Protein AF-A0A353PC14-F1 (afdb_monomer)

Structure (mmCIF, N/CA/C/O backbone):
data_AF-A0A353PC14-F1
#
_entry.id   AF-A0A353PC14-F1
#
loop_
_atom_site.group_PDB
_atom_site.id
_atom_site.type_symbol
_atom_site.label_atom_id
_atom_site.label_alt_id
_atom_site.label_comp_id
_atom_site.label_asym_id
_atom_site.label_entity_id
_atom_site.label_seq_id
_atom_site.pdbx_PDB_ins_code
_atom_site.Cartn_x
_atom_site.Cartn_y
_atom_site.Cartn_z
_atom_site.occupancy
_atom_site.B_iso_or_equiv
_atom_site.auth_seq_id
_atom_site.auth_comp_id
_atom_site.auth_asym_id
_atom_site.auth_atom_id
_atom_site.pdbx_PDB_model_num
ATOM 1 N N . MET A 1 1 ? 17.317 16.611 39.623 1.00 46.31 1 MET A N 1
ATOM 2 C CA . MET A 1 1 ? 16.912 15.231 39.286 1.00 46.31 1 MET A CA 1
ATOM 3 C C . MET A 1 1 ? 15.659 14.945 40.092 1.00 46.31 1 MET A C 1
ATOM 5 O O . MET A 1 1 ? 15.742 15.103 41.296 1.00 46.31 1 MET A O 1
ATOM 9 N N . GLU A 1 2 ? 14.471 14.675 39.567 1.00 45.97 2 GLU A N 1
ATOM 10 C CA . GLU A 1 2 ? 13.959 14.410 38.219 1.00 45.97 2 GLU A CA 1
ATOM 11 C C . GLU A 1 2 ? 12.510 14.928 38.200 1.00 45.97 2 GLU A C 1
ATOM 13 O O . GLU A 1 2 ? 11.785 14.771 39.181 1.00 45.97 2 GLU A O 1
ATOM 18 N N . GLY A 1 3 ? 12.101 15.589 37.115 1.00 48.00 3 GLY A N 1
ATOM 19 C CA . GLY A 1 3 ? 10.699 15.928 36.900 1.00 48.00 3 GLY A CA 1
ATOM 20 C C . GLY A 1 3 ? 9.946 14.643 36.592 1.00 48.00 3 GLY A C 1
ATOM 21 O O . GLY A 1 3 ? 10.230 13.997 35.584 1.00 48.00 3 GLY A O 1
ATOM 22 N N . THR A 1 4 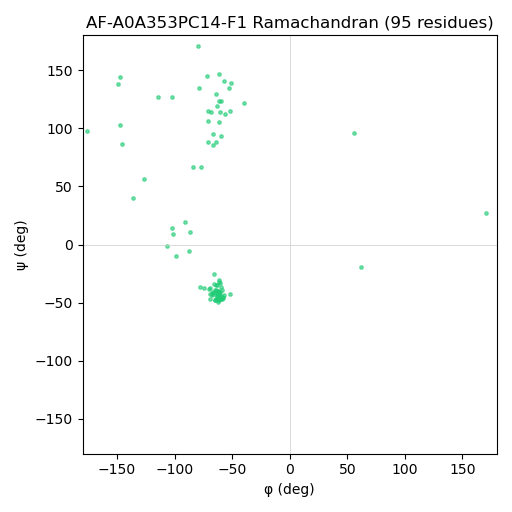? 9.026 14.250 37.467 1.00 54.91 4 THR A N 1
ATOM 23 C CA . THR A 1 4 ? 8.111 13.143 37.204 1.00 54.91 4 THR A CA 1
ATOM 24 C C . THR A 1 4 ? 7.284 13.512 35.985 1.00 54.91 4 THR A C 1
ATOM 26 O O . THR A 1 4 ? 6.419 14.383 36.052 1.00 54.91 4 THR A O 1
ATOM 29 N N . GLY A 1 5 ? 7.610 12.882 34.856 1.00 55.59 5 GLY A N 1
ATOM 30 C CA . GLY A 1 5 ? 6.820 12.924 33.640 1.00 55.59 5 GLY A CA 1
ATOM 31 C C . GLY A 1 5 ? 5.442 12.357 33.936 1.00 55.59 5 GLY A C 1
ATOM 32 O O . GLY A 1 5 ? 5.234 11.147 33.887 1.00 55.59 5 GLY A O 1
ATOM 33 N N . GLU A 1 6 ? 4.516 13.245 34.275 1.00 51.66 6 GLU A N 1
ATOM 34 C CA . GLU A 1 6 ? 3.087 12.987 34.271 1.00 51.66 6 GLU A CA 1
ATOM 35 C C . GLU A 1 6 ? 2.701 12.707 32.814 1.00 51.66 6 GLU A C 1
ATOM 37 O O . GLU A 1 6 ? 2.411 13.599 32.020 1.00 51.66 6 GLU A O 1
ATOM 42 N N . MET A 1 7 ? 2.808 11.439 32.420 1.00 54.22 7 MET A N 1
ATOM 43 C CA . MET A 1 7 ? 2.199 10.955 31.191 1.00 54.22 7 MET A CA 1
ATOM 44 C C . MET A 1 7 ? 0.689 11.130 31.378 1.00 54.22 7 MET A C 1
ATOM 46 O O . MET A 1 7 ? 0.159 10.537 32.322 1.00 54.22 7 MET A O 1
ATOM 50 N N . PRO A 1 8 ? -0.015 11.920 30.544 1.00 58.62 8 PRO A N 1
ATOM 51 C CA . PRO A 1 8 ? -1.453 12.084 30.684 1.00 58.62 8 PRO A CA 1
ATOM 52 C C . PRO A 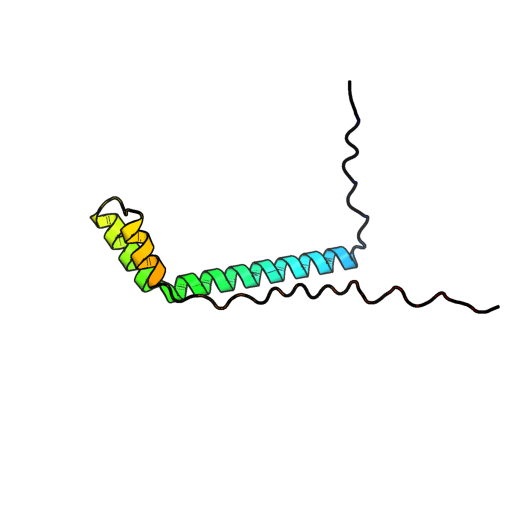1 8 ? -2.103 10.703 30.618 1.00 58.62 8 PRO A C 1
ATOM 54 O O . PRO A 1 8 ? -2.046 10.008 29.599 1.00 58.62 8 PRO A O 1
ATOM 57 N N . THR A 1 9 ? -2.669 10.280 31.746 1.00 61.44 9 THR A N 1
ATOM 58 C CA . THR A 1 9 ? -3.432 9.046 31.848 1.00 61.44 9 THR A CA 1
ATOM 59 C C . THR A 1 9 ? -4.594 9.153 30.876 1.00 61.44 9 THR A C 1
ATOM 61 O O . THR A 1 9 ? -5.359 10.117 30.880 1.00 61.44 9 THR A O 1
ATOM 64 N N . ARG A 1 10 ? -4.668 8.167 29.977 1.00 55.66 10 ARG A N 1
ATOM 65 C CA . ARG A 1 10 ? -5.754 7.978 29.013 1.00 55.66 10 ARG A CA 1
ATOM 66 C C . ARG A 1 10 ? -7.087 8.295 29.703 1.00 55.66 10 ARG A C 1
ATOM 68 O O . ARG A 1 10 ? -7.389 7.674 30.721 1.00 55.66 10 ARG A O 1
ATOM 75 N N . LEU A 1 11 ? -7.845 9.263 29.173 1.00 60.53 11 LEU A N 1
ATOM 76 C CA . LEU A 1 11 ? -9.151 9.626 29.730 1.00 60.53 11 LEU A CA 1
ATOM 77 C C . LEU A 1 11 ? -10.005 8.355 29.891 1.00 60.53 11 LEU A C 1
ATOM 79 O O . LEU A 1 11 ? -9.974 7.510 28.992 1.00 60.53 11 LEU A O 1
ATOM 83 N N . PRO A 1 12 ? -10.755 8.196 30.995 1.00 60.66 12 PRO A N 1
ATOM 84 C CA . PRO A 1 12 ? -11.637 7.052 31.181 1.00 60.66 12 PRO A CA 1
ATOM 85 C C . PRO A 1 12 ? -12.773 7.135 30.156 1.00 60.66 12 PRO A C 1
ATOM 87 O O . PRO A 1 12 ? -13.756 7.852 30.335 1.00 60.66 12 PRO A O 1
ATOM 90 N N . VAL A 1 13 ? -12.600 6.447 29.031 1.00 62.72 13 VAL A N 1
ATOM 91 C CA . VAL A 1 13 ? -13.608 6.333 27.978 1.00 62.72 13 VAL A CA 1
ATOM 92 C C . VAL A 1 13 ? -14.636 5.293 28.430 1.00 62.72 13 VAL A C 1
ATOM 94 O O . VAL A 1 13 ? -14.245 4.236 28.922 1.00 62.72 13 VAL A O 1
ATOM 97 N N . SER A 1 14 ? -15.938 5.566 28.290 1.00 75.75 14 SER A N 1
ATOM 98 C CA . SER A 1 14 ? -16.956 4.539 28.560 1.00 75.75 14 SER A CA 1
ATOM 99 C C . SER A 1 14 ? -16.769 3.350 27.612 1.00 75.75 14 SER A C 1
ATOM 101 O O . SER A 1 14 ? -16.381 3.553 26.460 1.00 75.75 14 SER A O 1
ATOM 103 N N . GLU A 1 15 ? -17.069 2.126 28.060 1.00 75.81 15 GLU A N 1
ATOM 104 C CA . GLU A 1 15 ? -16.933 0.906 27.239 1.00 75.81 15 GLU A CA 1
ATOM 105 C C . GLU A 1 15 ? -17.649 1.044 25.888 1.00 75.81 15 GLU A C 1
ATOM 107 O O . GLU A 1 15 ? -17.065 0.775 24.843 1.00 75.81 15 GLU A O 1
ATOM 112 N N . GLN A 1 16 ? -18.856 1.617 25.892 1.00 78.56 16 GLN A N 1
ATOM 113 C CA . GLN A 1 16 ? -19.623 1.912 24.679 1.00 78.56 16 GLN A CA 1
ATOM 114 C C . GLN A 1 16 ? -18.892 2.864 23.716 1.00 78.56 16 GLN A C 1
ATOM 116 O O . GLN A 1 16 ? -19.024 2.765 22.498 1.00 78.56 16 GLN A O 1
ATOM 121 N N . THR A 1 17 ? -18.151 3.841 24.236 1.00 82.31 17 THR A N 1
ATOM 122 C CA . THR A 1 17 ? -17.398 4.778 23.393 1.00 82.31 17 THR A CA 1
ATOM 123 C C . THR A 1 17 ? -16.121 4.130 22.870 1.00 82.31 17 THR A C 1
ATOM 125 O O . THR A 1 17 ? -15.764 4.368 21.720 1.00 82.31 17 THR A O 1
ATOM 128 N N . ALA A 1 18 ? -15.460 3.294 23.676 1.00 83.75 18 ALA A N 1
ATOM 129 C CA . ALA A 1 18 ? -14.303 2.517 23.244 1.00 83.75 18 ALA A CA 1
ATOM 130 C C . ALA A 1 18 ? -14.672 1.555 22.101 1.00 83.75 18 ALA A C 1
ATOM 132 O O . ALA A 1 18 ? -14.029 1.591 21.056 1.00 83.75 18 ALA A O 1
ATOM 133 N N . GLU A 1 19 ? -15.772 0.810 22.235 1.00 86.69 19 GLU A N 1
ATOM 134 C CA . GLU A 1 19 ? -16.282 -0.094 21.193 1.00 86.69 19 GLU A CA 1
ATOM 135 C C . GLU A 1 19 ? -16.571 0.652 19.879 1.00 86.69 19 GLU A C 1
ATOM 137 O O . GLU A 1 19 ? -16.108 0.260 18.809 1.00 86.69 19 GLU A O 1
ATOM 142 N N . ARG A 1 20 ? -17.235 1.814 19.955 1.00 89.00 20 ARG A N 1
ATOM 143 C CA . ARG A 1 20 ? -17.505 2.663 18.779 1.00 89.00 20 ARG A CA 1
ATO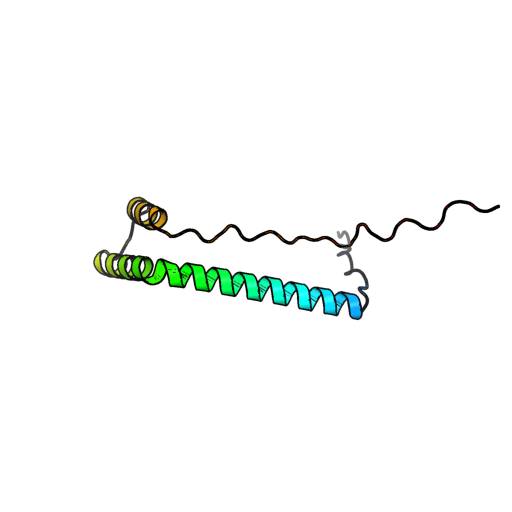M 144 C C . ARG A 1 20 ? -16.235 3.192 18.109 1.00 89.00 20 ARG A C 1
ATOM 146 O O . ARG A 1 20 ? -16.225 3.391 16.891 1.00 89.00 20 ARG A O 1
ATOM 153 N N . ILE A 1 21 ? -15.193 3.483 18.889 1.00 89.75 21 ILE A N 1
ATOM 154 C CA . ILE A 1 21 ? -13.893 3.907 18.356 1.00 89.75 21 ILE A CA 1
ATOM 155 C C . ILE A 1 21 ? -13.231 2.733 17.640 1.00 89.75 21 ILE A C 1
ATOM 157 O O . ILE A 1 21 ? -12.800 2.903 16.500 1.00 89.75 21 ILE A O 1
ATOM 161 N N . ASP A 1 22 ? -13.205 1.552 18.253 1.00 90.25 22 ASP A N 1
ATOM 162 C CA . ASP A 1 22 ? -12.598 0.360 17.661 1.00 90.25 22 ASP A CA 1
ATOM 163 C C . ASP A 1 22 ? -13.279 -0.018 16.340 1.00 90.25 22 ASP A C 1
ATOM 165 O O . ASP A 1 22 ? -12.603 -0.247 15.335 1.00 90.25 22 ASP A O 1
ATOM 169 N N . GLU A 1 23 ? -14.612 0.022 16.282 1.00 93.25 23 GLU A N 1
ATOM 170 C CA . GLU A 1 23 ? -15.370 -0.178 15.042 1.00 93.25 23 GLU A CA 1
ATOM 171 C C . GLU A 1 23 ? -15.032 0.862 13.964 1.00 93.25 23 GLU A C 1
ATOM 173 O O . GLU A 1 23 ? -14.929 0.544 12.773 1.00 93.25 23 GLU A O 1
ATOM 178 N N . ALA A 1 24 ? -14.872 2.130 14.353 1.00 92.56 24 ALA A N 1
ATOM 179 C CA . ALA A 1 24 ? -14.507 3.191 13.422 1.00 92.56 24 ALA A CA 1
ATOM 180 C C . ALA A 1 24 ? -13.094 2.997 12.867 1.00 92.56 24 ALA A C 1
ATOM 182 O O . ALA A 1 24 ? -12.892 3.136 11.658 1.00 92.56 24 ALA A O 1
ATOM 183 N N . VAL A 1 25 ? -12.142 2.624 13.722 1.00 93.88 25 VAL A N 1
ATOM 184 C CA . VAL A 1 25 ? -10.765 2.319 13.324 1.00 93.88 25 VAL A CA 1
ATOM 185 C C . VAL A 1 25 ? -10.738 1.124 12.375 1.00 93.88 25 VAL A C 1
ATOM 187 O O . VAL A 1 25 ? -10.154 1.228 11.295 1.00 93.88 25 VAL A O 1
ATOM 190 N N . GLN A 1 26 ? -11.431 0.030 12.708 1.00 93.62 26 GLN A N 1
ATOM 191 C CA . GLN A 1 26 ? -11.523 -1.151 11.845 1.00 93.62 26 GLN A CA 1
ATOM 192 C C . GLN A 1 26 ? -12.093 -0.806 10.465 1.00 93.62 26 GLN A C 1
ATOM 194 O O . GLN A 1 26 ? -11.527 -1.209 9.447 1.00 93.62 26 GLN A O 1
ATOM 199 N N . ARG A 1 27 ? -13.155 0.010 10.399 1.00 93.19 27 ARG A N 1
ATOM 200 C CA . ARG A 1 27 ? -13.703 0.492 9.120 1.00 93.19 27 ARG A CA 1
ATOM 201 C C . ARG A 1 27 ? -12.691 1.289 8.310 1.00 93.19 27 ARG A C 1
ATOM 203 O O . ARG A 1 27 ? -12.570 1.058 7.110 1.00 93.19 27 ARG A O 1
ATOM 210 N N . ILE A 1 28 ? -11.984 2.226 8.938 1.00 92.56 28 ILE A N 1
ATOM 211 C CA . ILE A 1 28 ? -10.991 3.063 8.252 1.00 92.56 28 ILE A CA 1
ATOM 212 C C . ILE A 1 28 ? -9.865 2.192 7.691 1.00 92.56 28 ILE A C 1
ATOM 214 O O . ILE A 1 28 ? -9.455 2.379 6.543 1.00 92.56 28 ILE A O 1
ATOM 218 N N . MET A 1 29 ? -9.388 1.219 8.471 1.00 94.56 29 MET A N 1
ATOM 219 C CA . MET A 1 29 ? -8.358 0.280 8.032 1.00 94.56 29 MET A CA 1
ATOM 220 C C . MET A 1 29 ? -8.835 -0.570 6.854 1.00 94.56 29 MET A C 1
ATOM 222 O O . MET A 1 29 ? -8.147 -0.619 5.836 1.00 94.56 29 MET A O 1
ATOM 226 N N . ALA A 1 30 ? -10.025 -1.170 6.949 1.00 91.75 30 ALA A N 1
ATOM 227 C CA . ALA A 1 30 ? -10.600 -1.976 5.876 1.00 91.75 30 ALA A CA 1
ATOM 228 C C . ALA A 1 30 ? -10.770 -1.163 4.582 1.00 91.75 30 ALA A C 1
ATOM 230 O O . ALA A 1 30 ? -10.324 -1.582 3.518 1.00 91.75 30 ALA A O 1
ATOM 231 N N . GLN A 1 31 ? -11.323 0.050 4.673 1.00 90.94 31 GLN A N 1
ATOM 232 C CA . GLN A 1 31 ? -11.479 0.939 3.518 1.00 90.94 31 GLN A CA 1
ATOM 233 C C . GLN A 1 31 ? -10.133 1.336 2.907 1.00 90.94 31 GLN A C 1
ATOM 235 O O . GLN A 1 31 ? -9.999 1.407 1.687 1.00 90.94 31 GLN A O 1
ATOM 240 N N . SER A 1 32 ? -9.126 1.601 3.738 1.00 89.69 32 SER A N 1
ATOM 241 C CA . SER A 1 32 ? -7.785 1.954 3.266 1.00 89.69 32 SER A CA 1
ATOM 242 C C . SER A 1 32 ? -7.114 0.777 2.558 1.00 89.69 32 SER A C 1
ATOM 244 O O . SER A 1 32 ? -6.510 0.967 1.502 1.00 89.69 32 SER A O 1
ATOM 246 N N . PHE A 1 33 ? -7.271 -0.435 3.096 1.00 90.44 33 PHE A N 1
ATOM 247 C CA . PHE A 1 33 ? -6.759 -1.665 2.498 1.00 90.44 33 PHE A CA 1
ATOM 248 C C . PHE A 1 33 ? -7.422 -1.975 1.153 1.00 90.44 33 PHE A C 1
ATOM 250 O O . PHE A 1 33 ? -6.721 -2.219 0.171 1.00 90.44 33 PHE A O 1
ATOM 257 N N . GLU A 1 34 ? -8.751 -1.902 1.079 1.00 92.19 34 GLU A N 1
ATOM 258 C CA . GLU A 1 34 ? -9.504 -2.094 -0.165 1.00 92.19 34 GLU A CA 1
ATOM 259 C C . GLU A 1 34 ? -9.078 -1.086 -1.235 1.00 92.19 34 GLU A C 1
ATOM 261 O O . GLU A 1 34 ? -8.797 -1.447 -2.377 1.00 92.19 34 GLU A O 1
ATOM 266 N N . ARG A 1 35 ? -8.933 0.189 -0.858 1.00 89.50 35 ARG A N 1
ATOM 267 C CA . ARG A 1 35 ? -8.477 1.240 -1.777 1.00 89.50 35 ARG A CA 1
ATOM 268 C C . ARG A 1 35 ? -7.064 0.988 -2.292 1.00 89.50 35 ARG A C 1
ATOM 270 O O . ARG A 1 35 ? -6.831 1.124 -3.492 1.00 89.50 35 ARG A O 1
ATOM 277 N N . ALA A 1 36 ? -6.131 0.631 -1.410 1.00 90.44 36 ALA A N 1
ATOM 278 C CA . ALA A 1 36 ? -4.759 0.319 -1.800 1.00 90.44 36 ALA A CA 1
ATOM 279 C C . ALA A 1 36 ? -4.715 -0.907 -2.724 1.00 90.44 36 ALA A C 1
ATOM 281 O O . ALA A 1 36 ? -4.076 -0.871 -3.775 1.00 90.44 36 ALA A O 1
ATOM 282 N N . SER A 1 37 ? -5.461 -1.957 -2.384 1.00 93.12 37 SER A N 1
ATOM 283 C CA . SER A 1 37 ? -5.559 -3.182 -3.179 1.00 93.12 37 SER A CA 1
ATOM 284 C C . SER A 1 37 ? -6.148 -2.913 -4.562 1.00 93.12 37 SER A C 1
ATOM 286 O O . SER A 1 37 ? -5.569 -3.326 -5.565 1.00 93.12 37 SER A O 1
ATOM 288 N N . ALA A 1 38 ? -7.242 -2.154 -4.645 1.00 91.19 38 ALA A N 1
ATOM 289 C CA . ALA A 1 38 ? -7.848 -1.758 -5.911 1.00 91.19 38 ALA A CA 1
ATOM 290 C C . ALA A 1 38 ? -6.901 -0.891 -6.756 1.00 91.19 38 ALA A C 1
ATOM 292 O O . ALA A 1 38 ? -6.814 -1.073 -7.970 1.00 91.19 38 ALA A O 1
ATOM 293 N N . PHE A 1 39 ? -6.160 0.030 -6.134 1.00 92.38 39 PHE A N 1
ATOM 294 C CA . PHE A 1 39 ? -5.153 0.835 -6.824 1.00 92.38 39 PHE A CA 1
ATOM 295 C C . PHE A 1 39 ? -4.045 -0.035 -7.432 1.00 92.38 39 PHE A C 1
ATOM 297 O O . PHE A 1 39 ? -3.720 0.124 -8.609 1.00 92.38 39 PHE A O 1
ATOM 304 N N . LEU A 1 40 ? -3.504 -0.988 -6.668 1.00 92.31 40 LEU A N 1
ATOM 305 C CA . LEU A 1 40 ? -2.477 -1.911 -7.156 1.00 92.31 40 LEU A CA 1
ATOM 306 C C . LEU A 1 40 ? -3.010 -2.825 -8.267 1.00 92.31 40 LEU A C 1
ATOM 308 O O . LEU A 1 40 ? -2.327 -3.029 -9.266 1.00 92.31 40 LEU A O 1
ATOM 312 N N . GLN A 1 41 ? -4.241 -3.328 -8.136 1.00 93.38 41 GLN A N 1
ATOM 313 C CA . GLN A 1 41 ? -4.876 -4.174 -9.152 1.00 93.38 41 GLN A CA 1
ATOM 314 C C . GLN A 1 41 ? -5.091 -3.426 -10.472 1.00 93.38 41 GLN A C 1
ATOM 316 O O . GLN A 1 41 ? -4.759 -3.947 -11.534 1.00 93.38 41 GLN A O 1
ATOM 321 N N . ARG A 1 42 ? -5.578 -2.179 -10.423 1.00 93.31 42 ARG A N 1
ATOM 322 C CA . ARG A 1 42 ? -5.779 -1.341 -11.622 1.00 93.31 42 ARG A CA 1
ATOM 323 C C . ARG A 1 42 ? -4.479 -1.065 -12.373 1.00 93.31 42 ARG A C 1
ATOM 325 O O . ARG A 1 42 ? -4.503 -0.911 -13.587 1.00 93.31 42 ARG A O 1
ATOM 332 N N . ASN A 1 43 ? -3.362 -1.016 -11.654 1.00 94.31 43 ASN A N 1
ATOM 333 C CA . ASN A 1 43 ? -2.041 -0.738 -12.207 1.00 94.31 43 ASN A CA 1
ATOM 334 C C . ASN A 1 43 ? -1.184 -2.007 -12.363 1.00 94.31 43 ASN A C 1
ATOM 336 O O . ASN A 1 43 ? 0.024 -1.907 -12.571 1.00 94.31 43 ASN A O 1
ATOM 340 N N . ARG A 1 44 ? -1.779 -3.206 -12.273 1.00 93.19 44 ARG A N 1
ATOM 341 C CA . ARG A 1 44 ? -1.041 -4.478 -12.242 1.00 93.19 44 ARG A CA 1
ATOM 342 C C . ARG A 1 44 ? -0.147 -4.683 -13.463 1.00 93.19 44 ARG A C 1
ATOM 344 O O . ARG A 1 44 ? 1.008 -5.048 -13.290 1.00 93.19 44 ARG A O 1
ATOM 351 N N . SER A 1 45 ? -0.654 -4.415 -14.663 1.00 91.44 45 SER A N 1
ATOM 352 C CA . SER A 1 45 ? 0.107 -4.555 -15.913 1.00 91.44 45 SER A CA 1
ATOM 353 C C . SER A 1 45 ? 1.332 -3.636 -15.954 1.00 91.44 45 SER A C 1
ATOM 355 O O . SER A 1 45 ? 2.416 -4.053 -16.355 1.00 91.44 45 SER A O 1
ATOM 357 N N . LEU A 1 46 ? 1.179 -2.398 -15.482 1.00 91.44 46 LEU A N 1
ATOM 358 C CA . LEU A 1 46 ? 2.270 -1.435 -15.377 1.00 91.44 46 LEU A CA 1
ATOM 359 C C . LEU A 1 46 ? 3.298 -1.874 -14.323 1.00 91.44 46 LEU A C 1
ATOM 361 O O . LEU A 1 46 ? 4.496 -1.807 -14.566 1.00 91.44 46 LEU A O 1
ATOM 365 N N . LEU A 1 47 ?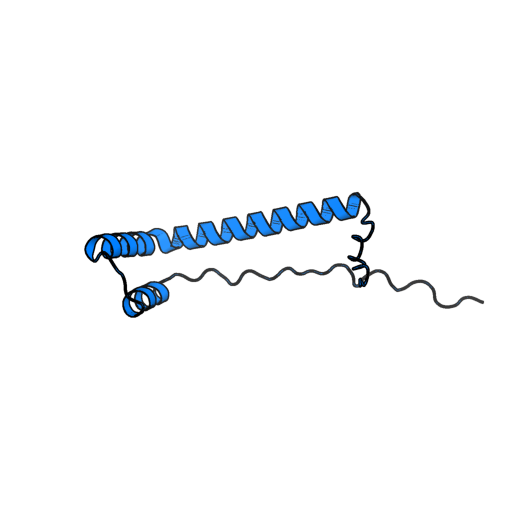 2.851 -2.383 -13.173 1.00 92.12 47 LEU A N 1
ATOM 366 C CA . LEU A 1 47 ? 3.747 -2.920 -12.143 1.00 92.12 47 LEU A CA 1
ATOM 367 C C . LEU A 1 47 ? 4.518 -4.155 -12.632 1.00 92.12 47 LEU A C 1
ATOM 369 O O . LEU A 1 47 ? 5.700 -4.297 -12.329 1.00 92.12 47 LEU A O 1
ATOM 373 N N . GLU A 1 48 ? 3.874 -5.039 -13.395 1.00 93.06 48 GLU A N 1
ATOM 374 C CA . GLU A 1 48 ? 4.515 -6.216 -13.992 1.00 93.06 48 GLU A CA 1
ATOM 375 C C . GLU A 1 48 ? 5.591 -5.826 -14.999 1.00 93.06 48 GLU A C 1
ATOM 377 O O . GLU A 1 48 ? 6.709 -6.335 -14.935 1.00 93.06 48 GLU A O 1
ATOM 382 N N . ALA A 1 49 ? 5.287 -4.885 -15.890 1.00 90.00 49 ALA A N 1
ATOM 383 C CA . ALA A 1 49 ? 6.265 -4.413 -16.853 1.00 90.00 49 ALA A CA 1
ATOM 384 C C . ALA A 1 49 ? 7.434 -3.681 -16.152 1.00 90.00 49 ALA A C 1
ATOM 386 O O . ALA A 1 49 ? 8.584 -3.850 -16.564 1.00 90.00 49 ALA A O 1
ATOM 387 N N . ALA A 1 50 ? 7.182 -2.960 -15.050 1.00 88.44 50 ALA A N 1
ATOM 388 C CA . ALA A 1 50 ? 8.231 -2.287 -14.278 1.00 88.44 50 ALA A CA 1
ATOM 389 C C . ALA A 1 50 ? 9.150 -3.308 -13.603 1.00 88.44 50 ALA A C 1
ATOM 391 O O . ALA A 1 50 ? 10.371 -3.172 -13.633 1.00 88.44 50 ALA A O 1
ATOM 392 N N . ALA A 1 51 ? 8.559 -4.355 -13.021 1.00 89.94 51 ALA A N 1
ATOM 393 C CA . ALA A 1 51 ? 9.295 -5.448 -12.403 1.00 89.94 51 ALA A CA 1
ATOM 394 C C . ALA A 1 51 ? 10.154 -6.200 -13.430 1.00 89.94 51 ALA A C 1
ATOM 396 O O . ALA A 1 51 ? 11.311 -6.503 -13.150 1.00 89.94 51 ALA A O 1
ATOM 397 N N . GLN A 1 52 ? 9.625 -6.451 -14.630 1.00 90.31 52 GLN A N 1
ATOM 398 C CA . GLN A 1 52 ? 10.382 -7.098 -15.701 1.00 90.31 52 GLN A CA 1
ATOM 399 C C . GLN A 1 52 ? 11.578 -6.250 -16.148 1.00 90.31 52 GLN A C 1
ATOM 401 O O . GLN A 1 52 ? 12.671 -6.778 -16.356 1.00 90.31 52 GLN A O 1
ATOM 406 N N . GLU A 1 53 ? 11.393 -4.936 -16.269 1.00 88.50 53 GLU A N 1
ATOM 407 C CA . GLU A 1 53 ? 12.481 -4.030 -16.632 1.00 88.50 53 GLU A CA 1
ATOM 408 C C . GLU A 1 53 ? 13.526 -3.913 -15.514 1.00 88.50 53 GLU A C 1
ATOM 410 O O . GLU A 1 53 ? 14.724 -3.905 -15.800 1.00 88.50 53 GLU A O 1
ATOM 415 N N . LEU A 1 54 ? 13.101 -3.910 -14.245 1.00 89.06 54 LEU A N 1
ATOM 416 C CA . LEU A 1 54 ? 14.002 -3.953 -13.092 1.00 89.06 54 LEU A CA 1
ATOM 417 C C . LEU A 1 54 ? 14.847 -5.234 -13.087 1.00 89.06 54 LEU A C 1
ATOM 419 O O . LEU A 1 54 ? 16.051 -5.166 -12.864 1.00 89.06 54 LEU A O 1
ATOM 423 N N . LEU A 1 55 ? 14.243 -6.387 -13.389 1.00 89.56 55 LEU A N 1
ATOM 424 C CA . LEU A 1 55 ? 14.967 -7.656 -13.515 1.00 89.56 55 LEU A CA 1
ATOM 425 C C . LEU A 1 55 ? 15.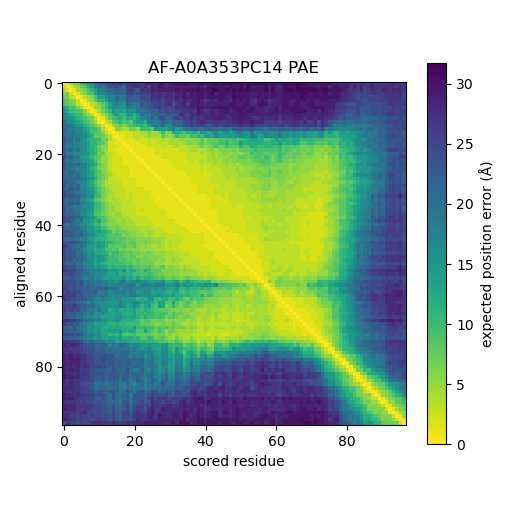970 -7.638 -14.676 1.00 89.56 55 LEU A C 1
ATOM 427 O O . LEU A 1 55 ? 17.036 -8.233 -14.569 1.00 89.56 55 LEU A O 1
ATOM 431 N N . ARG A 1 56 ? 15.650 -6.951 -15.780 1.00 87.12 56 ARG A N 1
ATOM 432 C CA . ARG A 1 56 ? 16.534 -6.846 -16.950 1.00 87.12 56 ARG A CA 1
ATOM 433 C C . ARG A 1 56 ? 17.712 -5.899 -1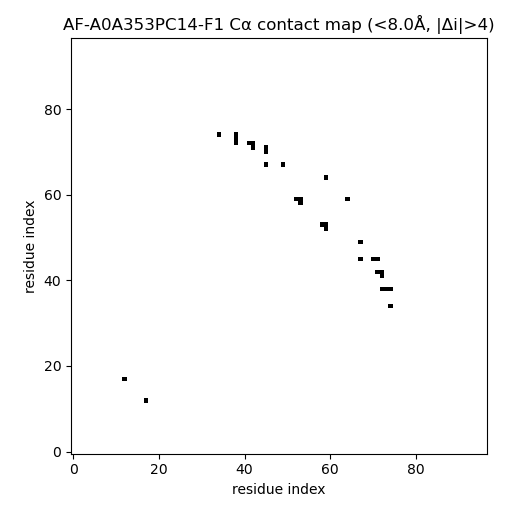6.720 1.00 87.12 56 ARG A C 1
ATOM 435 O O . ARG A 1 56 ? 18.790 -6.127 -17.261 1.00 87.12 56 ARG A O 1
ATOM 442 N N . ARG A 1 57 ? 17.486 -4.798 -16.003 1.00 83.12 57 ARG A N 1
ATOM 443 C CA . ARG A 1 57 ? 18.475 -3.729 -15.799 1.00 83.12 57 ARG A CA 1
ATOM 444 C C . ARG A 1 57 ? 19.218 -3.803 -14.474 1.00 83.12 57 ARG A C 1
ATOM 446 O O . ARG A 1 57 ? 20.140 -3.018 -14.278 1.00 83.12 57 ARG A O 1
ATOM 453 N N . GLU A 1 58 ? 18.779 -4.665 -13.560 1.00 83.81 58 GLU A N 1
ATOM 454 C CA . GLU A 1 58 ? 19.213 -4.773 -12.156 1.00 83.81 58 GLU A CA 1
ATOM 455 C C . GLU A 1 58 ? 18.950 -3.517 -11.305 1.00 83.81 58 GLU A C 1
ATOM 457 O O . GLU A 1 58 ? 18.890 -3.597 -10.080 1.00 83.81 58 GLU A O 1
ATOM 462 N N . THR A 1 59 ? 18.740 -2.357 -11.932 1.00 83.94 59 THR A N 1
ATOM 463 C CA . THR A 1 59 ? 18.435 -1.079 -11.295 1.00 83.94 59 THR A CA 1
ATOM 464 C C . THR A 1 59 ? 17.513 -0.239 -12.182 1.00 83.94 59 THR A C 1
ATOM 466 O O . THR A 1 59 ? 17.604 -0.250 -13.412 1.00 83.94 59 THR A O 1
ATOM 469 N N . LEU A 1 60 ? 16.608 0.506 -11.549 1.00 81.50 60 LEU A N 1
ATOM 470 C CA . LEU A 1 60 ? 15.834 1.570 -12.182 1.00 81.50 60 LEU A CA 1
ATOM 471 C C . LEU A 1 60 ? 16.262 2.889 -11.546 1.00 81.50 60 LEU A C 1
ATOM 473 O O . LEU A 1 60 ? 16.259 3.009 -10.322 1.00 81.50 60 LEU A O 1
ATOM 477 N N . ASP A 1 61 ? 16.639 3.863 -12.369 1.00 84.06 61 ASP A N 1
ATOM 478 C CA . ASP A 1 61 ? 16.896 5.219 -11.891 1.00 84.06 61 ASP A CA 1
ATOM 479 C C . ASP A 1 61 ? 15.585 6.006 -11.693 1.00 84.06 61 ASP A C 1
ATOM 481 O O . ASP A 1 61 ? 14.486 5.584 -12.072 1.00 84.06 61 ASP A O 1
ATOM 485 N N . GLU A 1 62 ? 15.711 7.181 -11.084 1.00 84.94 62 GLU A N 1
ATOM 486 C CA . GLU A 1 62 ? 14.590 8.067 -10.776 1.00 84.94 62 GLU A CA 1
ATOM 487 C C . GLU A 1 62 ? 13.827 8.540 -12.025 1.00 84.94 62 GLU A C 1
ATOM 489 O O . GLU A 1 62 ? 12.605 8.711 -11.975 1.00 84.94 62 GLU A O 1
ATOM 494 N N . ALA A 1 63 ? 14.511 8.713 -13.160 1.00 83.81 63 ALA A N 1
ATOM 495 C CA . ALA A 1 63 ? 13.885 9.156 -14.401 1.00 83.81 63 ALA A CA 1
ATOM 496 C C . ALA A 1 63 ? 12.964 8.068 -14.969 1.00 83.81 63 ALA A C 1
ATOM 498 O O . ALA A 1 63 ? 11.834 8.360 -15.370 1.00 83.81 63 ALA A O 1
ATOM 499 N N . HIS A 1 64 ? 13.410 6.809 -14.933 1.00 82.00 64 HIS A N 1
ATOM 500 C CA . HIS A 1 64 ? 12.579 5.673 -15.309 1.00 82.00 64 HIS A CA 1
ATOM 501 C C . HIS A 1 64 ? 11.404 5.523 -14.341 1.00 82.00 64 HIS A C 1
ATOM 503 O O . HIS A 1 64 ? 10.268 5.462 -14.790 1.00 82.00 64 HIS A O 1
ATOM 509 N N . LEU A 1 65 ? 11.617 5.560 -13.025 1.00 84.88 65 LEU A N 1
ATOM 510 C CA . LEU A 1 65 ? 10.504 5.456 -12.071 1.00 84.88 65 LEU A CA 1
ATOM 511 C C . LEU A 1 65 ? 9.463 6.572 -12.254 1.00 84.88 65 LEU A C 1
ATOM 513 O O . LEU A 1 65 ? 8.262 6.308 -12.199 1.00 84.88 65 LEU A O 1
ATOM 517 N N . SER A 1 66 ? 9.907 7.798 -12.534 1.00 87.06 66 SER A N 1
ATOM 518 C CA . SER A 1 66 ? 9.024 8.947 -12.759 1.00 87.06 66 SER A CA 1
ATOM 519 C C . SER A 1 66 ? 8.160 8.796 -14.011 1.00 87.06 66 SER A C 1
ATOM 521 O O . SER A 1 66 ? 6.983 9.154 -13.991 1.00 87.06 66 SER A O 1
ATOM 523 N N . GLU A 1 67 ? 8.713 8.251 -15.097 1.00 86.94 67 GLU A N 1
ATOM 524 C CA . GLU A 1 67 ? 7.955 7.970 -16.320 1.00 86.94 67 GLU A CA 1
ATOM 525 C C . GLU A 1 67 ? 6.820 6.977 -16.052 1.00 86.94 67 GLU A C 1
ATOM 527 O O . GLU A 1 67 ? 5.675 7.216 -16.428 1.00 86.94 67 GLU A O 1
ATOM 532 N N . TRP A 1 68 ? 7.111 5.907 -15.319 1.00 86.38 68 TRP A N 1
ATOM 533 C CA . TRP A 1 68 ? 6.120 4.889 -14.990 1.00 86.38 68 TRP A CA 1
ATOM 534 C C . TRP A 1 68 ? 5.091 5.428 -13.995 1.00 86.38 68 TRP A C 1
ATOM 536 O O . TRP A 1 68 ? 3.894 5.201 -14.152 1.00 86.38 68 TRP A O 1
ATOM 546 N N . ALA A 1 69 ? 5.518 6.234 -13.022 1.00 87.06 69 ALA A N 1
ATOM 547 C CA . ALA A 1 69 ? 4.615 6.879 -12.076 1.00 87.06 69 ALA A CA 1
ATOM 548 C C . ALA A 1 69 ? 3.595 7.805 -12.763 1.00 87.06 69 ALA A C 1
ATOM 550 O O . ALA A 1 69 ? 2.450 7.892 -12.317 1.00 87.06 69 ALA A O 1
ATOM 551 N N . ARG A 1 70 ? 3.963 8.461 -13.875 1.00 89.19 70 ARG A N 1
ATOM 552 C CA . ARG A 1 70 ? 3.031 9.283 -14.670 1.00 89.19 70 ARG A CA 1
ATOM 553 C C . ARG A 1 70 ? 1.923 8.474 -15.340 1.00 89.19 70 ARG A C 1
ATOM 555 O O . ARG A 1 70 ? 0.860 9.028 -15.605 1.00 89.19 70 ARG A O 1
ATOM 562 N N . GLN A 1 71 ? 2.163 7.195 -15.604 1.00 87.94 71 GLN A N 1
ATOM 563 C CA . GLN A 1 71 ? 1.220 6.304 -16.280 1.00 87.94 71 GLN A CA 1
ATOM 564 C C . GLN A 1 71 ? 0.247 5.626 -15.302 1.00 87.94 71 GLN A C 1
ATOM 566 O O . GLN A 1 71 ? -0.684 4.947 -15.734 1.00 87.94 71 GLN A O 1
ATOM 571 N N . LEU A 1 72 ? 0.428 5.823 -13.990 1.00 91.25 72 LEU A N 1
ATOM 572 C CA . LEU A 1 72 ? -0.465 5.276 -12.975 1.00 91.25 72 LEU A CA 1
ATOM 573 C C . LEU A 1 72 ? -1.876 5.862 -13.103 1.00 91.25 72 LEU A C 1
ATOM 575 O O . LEU A 1 72 ? -2.089 7.077 -13.076 1.00 91.25 72 LEU A O 1
ATOM 579 N N . VAL A 1 73 ? -2.869 4.977 -13.132 1.00 88.25 73 VAL A N 1
ATOM 580 C CA . VAL A 1 73 ? -4.276 5.342 -12.984 1.00 88.25 73 VAL A CA 1
ATOM 581 C C . VAL A 1 73 ? -4.492 5.743 -11.530 1.00 88.25 73 VAL A C 1
ATOM 583 O O . VAL A 1 73 ? -4.495 4.886 -10.640 1.00 88.25 73 VAL A O 1
ATOM 586 N N . ARG A 1 74 ? -4.647 7.049 -11.277 1.00 80.69 74 ARG A N 1
ATOM 587 C CA . ARG A 1 74 ? -4.864 7.564 -9.918 1.00 80.69 74 ARG A CA 1
ATOM 588 C C . ARG A 1 74 ? -6.091 6.918 -9.282 1.00 80.69 74 ARG A C 1
ATOM 590 O O . ARG A 1 74 ? -7.125 6.737 -9.922 1.00 80.69 74 ARG A O 1
ATOM 597 N N . ALA A 1 75 ? -5.966 6.616 -7.994 1.00 68.94 75 ALA A N 1
ATOM 598 C CA . ALA A 1 75 ? -7.126 6.362 -7.159 1.00 68.94 75 ALA A CA 1
ATOM 599 C C . ALA A 1 75 ? -7.864 7.682 -6.901 1.00 68.94 75 ALA A C 1
ATOM 601 O O . ALA A 1 75 ? -7.227 8.725 -6.731 1.00 68.94 75 ALA A O 1
ATOM 602 N N . GLU A 1 76 ? -9.193 7.620 -6.828 1.00 62.50 76 GLU A N 1
ATOM 603 C CA . GLU A 1 76 ? -10.004 8.737 -6.346 1.00 62.50 76 GLU A CA 1
ATOM 604 C C . GLU A 1 76 ? -9.487 9.196 -4.966 1.00 62.50 76 GLU A C 1
ATOM 606 O O . GLU A 1 76 ? -9.194 8.347 -4.101 1.00 62.50 76 GLU A O 1
ATOM 611 N N . PRO A 1 77 ? -9.339 10.516 -4.736 1.00 58.00 77 PRO A N 1
ATOM 612 C CA . PRO A 1 77 ? -8.962 11.033 -3.431 1.00 58.00 77 PRO A CA 1
ATOM 613 C C . PRO A 1 77 ? -10.035 10.608 -2.427 1.00 58.00 77 PRO A C 1
ATOM 615 O O . PRO A 1 77 ? -11.200 10.981 -2.528 1.00 58.00 77 PRO A O 1
ATOM 618 N N . GLY A 1 78 ? -9.647 9.756 -1.479 1.00 58.34 78 GLY A N 1
ATOM 619 C CA . GLY A 1 78 ? -10.567 9.225 -0.481 1.00 58.34 78 GLY A CA 1
ATOM 620 C C . GLY A 1 78 ? -11.126 10.362 0.351 1.00 58.34 78 GLY A C 1
ATOM 621 O O . GLY A 1 78 ? -10.357 11.116 0.945 1.00 58.34 78 GLY A O 1
ATOM 622 N N . VAL A 1 79 ? -12.452 10.471 0.383 1.00 53.72 79 VAL A N 1
ATOM 623 C CA . VAL A 1 79 ? -13.170 11.415 1.237 1.00 53.72 79 VAL A CA 1
ATOM 624 C C . VAL A 1 79 ? -12.667 11.230 2.665 1.00 53.72 79 VAL A C 1
ATOM 626 O O . VAL A 1 79 ? -12.847 10.170 3.263 1.00 53.72 79 VAL A O 1
ATOM 629 N N . ALA A 1 80 ? -12.015 12.256 3.208 1.00 51.94 80 ALA A N 1
ATOM 630 C CA . ALA A 1 80 ? -11.687 12.325 4.619 1.00 51.94 80 ALA A CA 1
ATOM 631 C C . ALA A 1 80 ? -13.002 12.459 5.400 1.00 51.94 80 ALA A C 1
ATOM 633 O O . ALA A 1 80 ? -13.455 13.562 5.695 1.00 51.94 80 ALA A O 1
ATOM 634 N N . THR A 1 81 ? -13.660 11.339 5.708 1.00 50.84 81 THR A N 1
ATOM 635 C CA . THR A 1 81 ? -14.836 11.318 6.582 1.00 50.84 81 THR A CA 1
ATOM 636 C C . THR A 1 81 ? -14.385 11.457 8.033 1.00 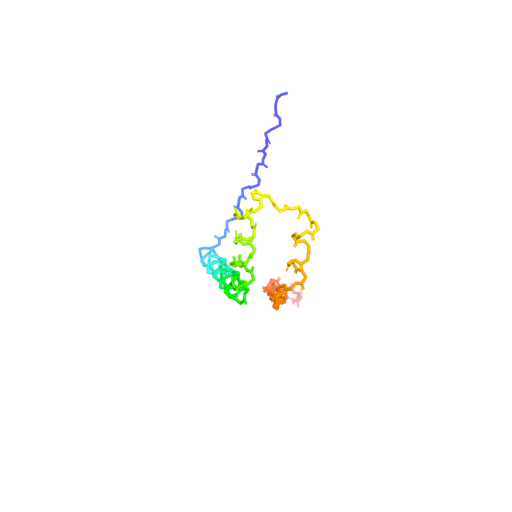50.84 81 THR A C 1
ATOM 638 O O . THR A 1 81 ? -14.526 10.540 8.839 1.00 50.84 81 THR A O 1
ATOM 641 N N . ALA A 1 82 ? -13.843 12.619 8.384 1.00 47.19 82 ALA A N 1
ATOM 642 C CA . ALA A 1 82 ? -13.882 13.097 9.755 1.00 47.19 82 ALA A CA 1
ATOM 643 C C . ALA A 1 82 ? -15.234 13.796 9.962 1.00 47.19 82 ALA A C 1
ATOM 645 O O . ALA A 1 82 ? -15.309 15.009 10.135 1.00 47.19 82 ALA A O 1
ATOM 646 N N . SER A 1 83 ? -16.332 13.035 9.919 1.00 51.44 83 SER A N 1
ATOM 647 C CA . SER A 1 83 ? -17.581 13.498 10.523 1.00 51.44 83 SER A CA 1
ATOM 648 C C . SER A 1 83 ? -17.372 13.451 12.031 1.00 51.44 83 SER A C 1
ATOM 650 O O . SER A 1 83 ? -17.603 12.424 12.658 1.00 51.44 83 SER A O 1
ATOM 652 N N . SER A 1 84 ? -16.848 14.538 12.598 1.00 45.44 84 SER A N 1
ATOM 653 C CA . SER A 1 84 ? -16.757 14.713 14.045 1.00 45.44 84 SER A CA 1
ATOM 654 C C . SER A 1 84 ? -18.176 14.878 14.604 1.00 45.44 84 SER A C 1
ATOM 656 O O . SER A 1 84 ? -18.823 15.877 14.285 1.00 45.44 84 SER A O 1
ATOM 658 N N . PRO A 1 85 ? -18.700 13.947 15.425 1.00 53.72 85 PRO A N 1
ATOM 659 C CA . PRO A 1 85 ? -20.018 14.092 16.034 1.00 53.72 85 PRO A CA 1
ATOM 660 C C . PRO A 1 85 ? -19.981 14.881 17.358 1.00 53.72 85 PRO A C 1
ATOM 662 O O . PRO A 1 85 ? -20.979 14.914 18.071 1.00 53.72 85 PRO A O 1
ATOM 665 N N . LEU A 1 86 ? -18.867 15.532 17.719 1.00 52.66 86 LEU A N 1
ATOM 666 C CA . LEU A 1 86 ? -18.703 16.162 19.040 1.00 52.66 86 LEU A CA 1
ATOM 667 C C . LEU A 1 86 ? -19.149 17.641 19.111 1.00 52.66 86 LEU A C 1
ATOM 669 O O . LEU A 1 86 ? -18.750 18.357 20.020 1.00 52.66 86 LEU A O 1
ATOM 673 N N . ALA A 1 87 ? -19.971 18.126 18.177 1.00 52.53 87 ALA A N 1
ATOM 674 C CA . ALA A 1 87 ? -20.496 19.502 18.209 1.00 52.53 87 ALA A CA 1
ATOM 675 C C . ALA A 1 87 ? -21.950 19.607 18.729 1.00 52.53 87 ALA A C 1
ATOM 677 O O . ALA A 1 87 ? -22.562 20.665 18.622 1.00 52.53 87 ALA A O 1
ATOM 678 N N . GLY A 1 88 ? -22.524 18.517 19.261 1.00 48.12 88 GLY A N 1
ATOM 679 C CA . GLY A 1 88 ? -23.971 18.404 19.496 1.00 48.12 88 GLY A CA 1
ATOM 680 C C . GLY A 1 88 ? -24.496 18.484 20.937 1.00 48.12 88 GLY A C 1
ATOM 681 O O . GLY A 1 88 ? -25.706 18.395 21.102 1.00 48.12 88 GLY A O 1
ATOM 682 N N . SER A 1 89 ? -23.676 18.621 21.989 1.00 53.81 89 SER A N 1
ATOM 683 C CA . SER A 1 89 ? -24.187 18.462 23.373 1.00 53.81 89 SER A CA 1
ATOM 684 C C . SER A 1 89 ? -23.709 19.497 24.400 1.00 53.81 89 SER A C 1
ATOM 686 O O . SER A 1 89 ? -23.459 19.151 25.552 1.00 53.81 89 SER A O 1
ATOM 688 N N . MET A 1 90 ? -23.626 20.777 24.019 1.00 50.53 90 MET A N 1
ATOM 689 C CA . MET A 1 90 ? -23.483 21.897 24.969 1.00 50.53 90 MET A CA 1
ATOM 690 C C . MET A 1 90 ? -24.566 22.966 24.745 1.00 50.53 90 MET A C 1
ATOM 692 O O . MET A 1 90 ? -24.272 24.128 24.500 1.00 50.53 90 MET A O 1
ATOM 696 N N . GLN A 1 91 ? -25.840 22.573 24.805 1.00 52.56 91 GLN A N 1
ATOM 697 C CA . GLN A 1 91 ? -26.970 23.501 24.943 1.00 52.56 91 GLN A CA 1
ATOM 698 C C . GLN A 1 91 ? -28.063 22.849 25.797 1.00 52.56 91 GLN A C 1
ATOM 700 O O . GLN A 1 91 ? -28.956 22.194 25.276 1.00 52.56 91 GLN A O 1
ATOM 705 N N . ALA A 1 92 ? -27.962 22.992 27.119 1.00 48.16 92 ALA A N 1
ATOM 706 C CA . ALA A 1 92 ? -29.100 22.989 28.044 1.00 48.16 92 ALA A CA 1
ATOM 707 C C . ALA A 1 92 ? -28.587 23.285 29.458 1.00 48.16 92 ALA A C 1
ATOM 709 O O . ALA A 1 92 ? -28.095 22.400 30.152 1.00 48.16 92 ALA A O 1
ATOM 710 N N . GL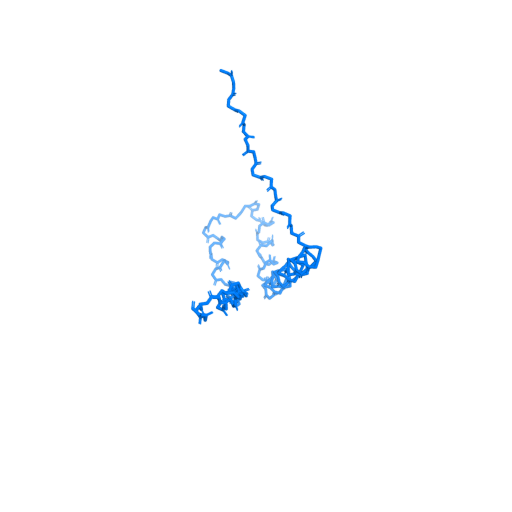Y A 1 93 ? -28.684 24.544 29.875 1.00 45.19 93 GLY A N 1
ATOM 711 C CA . GLY A 1 93 ? -28.358 24.942 31.244 1.00 45.19 93 GLY A CA 1
ATOM 712 C C . GLY A 1 93 ? -28.318 26.448 31.473 1.00 45.19 93 GLY A C 1
ATOM 713 O O . GLY A 1 93 ? -27.573 26.898 32.332 1.00 45.19 93 GLY A O 1
ATOM 714 N N . GLY A 1 94 ? -29.063 27.224 30.681 1.00 50.34 94 GLY A N 1
ATOM 715 C CA . GLY A 1 94 ? -29.292 28.645 30.917 1.00 50.34 94 GLY A CA 1
ATOM 716 C C . GLY A 1 94 ? -30.681 28.848 31.511 1.00 50.34 94 GLY A C 1
ATOM 717 O O . GLY A 1 94 ? -31.666 28.364 30.955 1.00 50.34 94 GLY A O 1
ATOM 718 N N . GLU A 1 95 ? -30.703 29.551 32.641 1.00 44.88 95 GLU A N 1
ATOM 719 C CA . GLU A 1 95 ? -31.752 30.455 33.127 1.00 44.88 95 GLU A CA 1
ATOM 720 C C . GLU A 1 95 ? -33.192 29.933 33.287 1.00 44.88 95 GLU A C 1
ATOM 722 O O . GLU A 1 95 ? -34.010 30.033 32.377 1.00 44.88 95 GLU A O 1
ATOM 727 N N . ARG A 1 96 ? -33.546 29.515 34.516 1.00 44.75 96 ARG A N 1
ATOM 728 C CA . ARG A 1 96 ? -34.862 29.801 35.131 1.00 44.75 96 ARG A CA 1
ATOM 729 C C . ARG A 1 96 ? -34.736 29.942 36.657 1.00 44.75 96 ARG A C 1
ATOM 731 O O . ARG A 1 96 ? -34.622 28.928 37.339 1.00 44.75 96 ARG A O 1
ATOM 738 N N . SER A 1 97 ? -34.764 31.201 37.110 1.00 52.88 97 SER A N 1
ATOM 739 C CA . SER A 1 97 ? -35.339 31.773 38.351 1.00 52.88 97 SER A CA 1
ATOM 740 C C . SER A 1 97 ? -34.447 32.819 39.000 1.00 52.88 97 SER A C 1
ATOM 742 O O . SER A 1 97 ? -33.276 32.506 39.292 1.00 52.88 97 SER A O 1
#

pLDDT: mean 75.42, std 17.8, range [44.75, 94.56]

Mean predicted aligned error: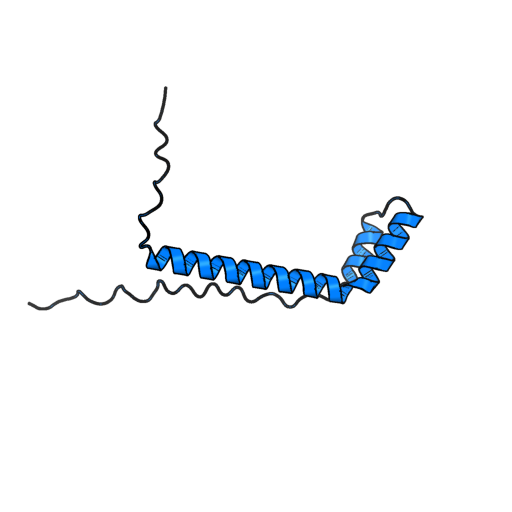 14.34 Å

Secondary structure (DSSP, 8-state):
--------------HHHHHHHHHHHHHHHHHHHHHHHHHHHHTHHHHHHHHHHHHHHS---HHHHHHHHHT--PPP---------TTS---------

Radius of gyration: 24.57 Å; Cα contacts (8 Å, |Δi|>4): 16; chains: 1; bounding box: 55×39×56 Å

Solvent-accessible surface area (backbone atoms only — not comparable to full-atom values): 6429 Å² total; per-residue (Å²): 142,79,85,80,80,78,68,82,72,78,75,89,67,54,70,73,55,49,52,54,47,52,54,51,51,52,50,53,49,52,54,51,50,53,51,52,51,51,39,51,60,78,34,39,71,61,52,51,54,49,51,52,50,31,69,75,58,78,58,73,56,72,69,58,52,50,58,55,60,70,71,52,72,78,68,78,84,73,79,81,80,75,78,73,78,84,85,76,83,89,84,86,87,78,89,91,135

Foldseek 3Di:
DDPPPPPPDDPPDPPVRVVVVVVVVVVVVVVVVVQVVVQCVQCVVLVVVVVVVCVVVVDDDPVRVVVSVVVRDDGDDDPPPPPPPPPPPPDDDDDDD

Sequence (97 aa):
MEGTGEMPTRLPVSEQTAERIDEAVQRIMAQSFERASAFLQRNRSLLEAAAQELLRRETLDEAHLSEWARQLVRAEPGVATASSPLAGSMQAGGERS